Protein AF-A0A3M5WRN0-F1 (afdb_monomer_lite)

Sequence (132 aa):
MPLSAVTPYLGERIIYPAQTSRGRIIFSTASVNSADPCESTGTGRVFELNAATGSMLNYQVLDTSGDRAINSSDLLVAGLGYTGIPVVSAIVAGTGDGNEVKIVNNSTGGDPDGLVEKGGSGSQRIMWRQIQ

Organism: Pseudomonas syringae pv. aptata (NCBI:txid83167)

Secondary structure (DSSP, 8-state):
-----STT----EE-SPPEEETTEEEEEEEE---S-TT----EEEEEEEETTT-PPPSS--B--SSSS--STTS---SEEEEEB-EEEEEEEPPSSS--EEEEEEETT-SPPEEEEE---SS----------

pLDDT: mean 85.58, std 13.6, range [46.03, 97.5]

Structure (mmCIF, N/CA/C/O backbone):
data_AF-A0A3M5WRN0-F1
#
_entry.id   AF-A0A3M5WRN0-F1
#
loop_
_atom_site.group_PDB
_atom_site.id
_atom_site.type_symbol
_atom_site.label_atom_id
_atom_site.label_alt_id
_atom_site.label_comp_id
_atom_site.label_asym_id
_atom_site.label_entity_id
_atom_site.label_seq_id
_atom_site.pdbx_PDB_ins_code
_atom_site.Cartn_x
_atom_site.Cartn_y
_atom_site.Cartn_z
_atom_site.occupancy
_atom_site.B_iso_or_equiv
_atom_site.auth_seq_id
_atom_site.auth_comp_id
_atom_site.auth_asym_id
_atom_site.auth_atom_id
_atom_site.pdbx_PDB_model_num
ATOM 1 N N . MET A 1 1 ? 11.377 -12.480 -17.242 1.00 52.88 1 MET A N 1
ATOM 2 C CA . MET A 1 1 ? 10.660 -13.121 -16.112 1.00 52.88 1 MET A CA 1
ATOM 3 C C . MET A 1 1 ? 9.394 -13.796 -16.654 1.00 52.88 1 MET A C 1
ATOM 5 O O . MET A 1 1 ? 8.610 -13.061 -17.234 1.00 52.88 1 MET A O 1
ATOM 9 N N . PRO A 1 2 ? 9.134 -15.117 -16.539 1.00 54.38 2 PRO A N 1
ATOM 10 C CA . PRO A 1 2 ? 7.797 -15.650 -16.835 1.00 54.38 2 PRO A CA 1
ATOM 11 C C . PRO A 1 2 ? 7.105 -16.098 -15.528 1.00 54.38 2 PRO A C 1
ATOM 13 O O . PRO A 1 2 ? 7.774 -16.490 -14.574 1.00 54.38 2 PRO A O 1
ATOM 16 N N . LEU A 1 3 ? 5.791 -15.969 -15.344 1.00 46.03 3 LEU A N 1
ATOM 17 C CA . LEU A 1 3 ? 4.735 -16.038 -16.351 1.00 46.03 3 LEU A CA 1
ATOM 18 C C . LEU A 1 3 ? 3.929 -14.732 -16.526 1.00 46.03 3 LEU A C 1
ATOM 20 O O . LEU A 1 3 ? 3.456 -14.146 -15.556 1.00 46.03 3 LEU A O 1
ATOM 24 N N . SER A 1 4 ? 3.713 -14.370 -17.791 1.00 61.28 4 SER A N 1
ATOM 25 C CA . SER A 1 4 ? 2.587 -13.587 -18.312 1.00 61.28 4 SER A CA 1
ATOM 26 C C . SER A 1 4 ? 1.995 -14.423 -19.445 1.00 61.28 4 SER A C 1
ATOM 28 O O . SER A 1 4 ? 2.752 -14.864 -20.308 1.00 61.28 4 SER A O 1
ATOM 30 N N . ALA A 1 5 ? 0.690 -14.700 -19.443 1.00 58.28 5 ALA A N 1
ATOM 31 C CA . ALA A 1 5 ? 0.065 -15.538 -20.471 1.00 58.28 5 ALA A CA 1
ATOM 32 C C . ALA A 1 5 ? -0.785 -14.706 -21.449 1.00 58.28 5 ALA A C 1
ATOM 34 O O . ALA A 1 5 ? -1.904 -15.082 -21.770 1.00 58.28 5 ALA A O 1
ATOM 35 N N . VAL A 1 6 ? -0.194 -13.611 -21.954 1.00 66.94 6 VAL A N 1
ATOM 36 C CA . VAL A 1 6 ? -0.692 -12.660 -22.982 1.00 66.94 6 VAL A CA 1
ATOM 37 C C . VAL A 1 6 ? -1.524 -11.466 -22.441 1.00 66.94 6 VAL A C 1
ATOM 39 O O . VAL A 1 6 ? -1.958 -11.460 -21.305 1.00 66.94 6 VAL A O 1
ATOM 42 N N . THR A 1 7 ? -1.611 -10.366 -23.193 1.00 59.84 7 THR A N 1
ATOM 43 C CA . THR A 1 7 ? -1.360 -8.969 -22.756 1.00 59.84 7 THR A CA 1
ATOM 44 C C . THR A 1 7 ? -2.521 -8.133 -22.170 1.00 59.84 7 THR A C 1
ATOM 46 O O . THR A 1 7 ? -3.657 -8.327 -22.598 1.00 59.84 7 THR A O 1
ATOM 49 N N . PRO A 1 8 ? -2.236 -7.093 -21.335 1.00 61.66 8 PRO A N 1
ATOM 50 C CA . PRO A 1 8 ? -0.937 -6.696 -20.782 1.00 61.66 8 PRO A CA 1
ATOM 51 C C . PRO A 1 8 ? -0.825 -7.109 -19.304 1.00 61.66 8 PRO A C 1
ATOM 53 O O . PRO A 1 8 ? -0.718 -6.273 -18.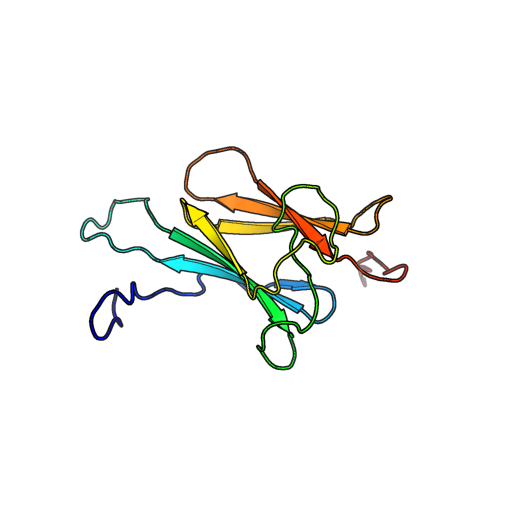410 1.00 61.66 8 PRO A O 1
ATOM 56 N N . TYR A 1 9 ? -0.856 -8.413 -19.016 1.00 66.31 9 TYR A N 1
ATOM 57 C CA . TYR A 1 9 ? -0.501 -8.900 -17.683 1.00 66.31 9 TYR A CA 1
ATOM 58 C C . TYR A 1 9 ? 1.012 -8.783 -17.509 1.00 66.31 9 TYR A C 1
ATOM 60 O O . TYR A 1 9 ? 1.766 -9.602 -18.018 1.00 66.31 9 TYR A O 1
ATOM 68 N N . LEU A 1 10 ? 1.483 -7.758 -16.807 1.00 73.56 10 LEU A N 1
ATOM 69 C CA . LEU A 1 10 ? 2.911 -7.436 -16.685 1.00 73.56 10 LEU A CA 1
ATOM 70 C C . LEU A 1 10 ? 3.690 -8.386 -15.748 1.00 73.56 10 LEU A C 1
ATOM 72 O O . LEU A 1 10 ? 4.839 -8.127 -15.406 1.00 73.56 10 LEU A O 1
ATOM 76 N N . GLY A 1 11 ? 3.073 -9.498 -15.330 1.00 81.94 11 GLY A N 1
ATOM 77 C CA . GLY A 1 11 ? 3.686 -10.468 -14.423 1.00 81.94 11 GLY A CA 1
ATOM 78 C C . GLY A 1 11 ? 3.962 -9.880 -13.040 1.00 81.94 11 GLY A C 1
ATOM 79 O O . GLY A 1 11 ? 5.016 -10.163 -12.472 1.00 81.94 11 GLY A O 1
ATOM 80 N N . GLU A 1 12 ? 3.038 -9.054 -12.539 1.00 88.31 12 GLU A N 1
ATOM 81 C CA . GLU A 1 12 ? 3.139 -8.379 -11.246 1.00 88.31 12 GLU A CA 1
ATOM 82 C C . GLU A 1 12 ? 3.294 -9.382 -10.092 1.00 88.31 12 GLU A C 1
ATOM 84 O O . GLU A 1 12 ? 2.607 -10.404 -10.037 1.00 88.31 12 GLU A O 1
ATOM 89 N N . ARG A 1 13 ? 4.226 -9.105 -9.174 1.00 90.38 13 ARG A N 1
ATOM 90 C CA . ARG A 1 13 ? 4.603 -10.011 -8.079 1.00 90.38 13 ARG A CA 1
ATOM 91 C C . ARG A 1 13 ? 4.756 -9.268 -6.772 1.00 90.38 13 ARG A C 1
ATOM 93 O O . ARG A 1 13 ? 5.187 -8.122 -6.752 1.00 90.38 13 ARG A O 1
ATOM 100 N N . ILE A 1 14 ? 4.507 -9.978 -5.681 1.00 93.44 14 ILE A N 1
ATOM 101 C CA . ILE A 1 14 ? 4.941 -9.566 -4.349 1.00 93.44 14 ILE A CA 1
ATOM 102 C C . ILE A 1 14 ? 6.436 -9.877 -4.246 1.00 93.44 14 ILE A C 1
ATOM 104 O O . ILE A 1 14 ? 6.829 -11.036 -4.377 1.00 93.44 14 ILE A O 1
ATOM 108 N N . ILE A 1 15 ? 7.265 -8.851 -4.058 1.00 88.12 15 ILE A N 1
ATOM 109 C CA . ILE A 1 15 ? 8.733 -8.997 -3.999 1.00 88.12 15 ILE A CA 1
ATOM 110 C C . ILE A 1 15 ? 9.326 -8.633 -2.632 1.00 88.12 15 ILE A C 1
ATOM 112 O O . ILE A 1 15 ? 10.507 -8.874 -2.393 1.00 88.12 15 ILE A O 1
ATOM 116 N N . TYR A 1 16 ? 8.503 -8.101 -1.726 1.00 90.44 16 TYR A N 1
ATOM 117 C CA . TYR A 1 16 ? 8.869 -7.804 -0.344 1.00 90.44 16 TYR A CA 1
ATOM 118 C C . TYR A 1 16 ? 7.999 -8.615 0.623 1.00 90.44 16 TYR A C 1
ATOM 120 O O . TYR A 1 16 ? 6.845 -8.906 0.294 1.00 90.44 16 TYR A O 1
ATOM 128 N N . PRO A 1 17 ? 8.511 -8.980 1.814 1.00 93.06 17 PRO A N 1
ATOM 129 C CA . PRO A 1 17 ? 7.702 -9.630 2.838 1.00 93.06 17 PRO A CA 1
ATOM 130 C C . PRO A 1 17 ? 6.471 -8.792 3.184 1.00 93.06 17 PRO A C 1
ATOM 132 O O . PRO A 1 17 ? 6.570 -7.582 3.389 1.00 93.06 17 PRO A O 1
ATOM 135 N N . ALA A 1 18 ? 5.316 -9.447 3.271 1.00 94.19 18 ALA A N 1
ATOM 136 C CA . ALA A 1 18 ? 4.102 -8.788 3.718 1.00 94.19 18 ALA A CA 1
ATOM 137 C C . ALA A 1 18 ? 4.214 -8.399 5.199 1.00 94.19 18 ALA A C 1
ATOM 139 O O . ALA A 1 18 ? 4.762 -9.138 6.020 1.00 94.19 18 ALA A O 1
ATOM 140 N N . GLN A 1 19 ? 3.653 -7.247 5.537 1.00 93.81 19 GLN A N 1
ATOM 141 C CA . GLN A 1 19 ? 3.477 -6.775 6.902 1.00 93.81 19 GLN A CA 1
ATOM 142 C C . GLN A 1 19 ? 2.023 -6.976 7.323 1.00 93.81 19 GLN A C 1
ATOM 144 O O . GLN A 1 19 ? 1.115 -7.019 6.494 1.00 93.81 19 GLN A O 1
ATOM 149 N N . THR A 1 20 ? 1.781 -7.078 8.625 1.00 91.31 20 THR A N 1
ATOM 150 C CA . THR A 1 20 ? 0.423 -7.145 9.171 1.00 91.31 20 THR A CA 1
ATOM 151 C C . THR A 1 20 ? 0.207 -6.025 10.171 1.00 91.31 20 THR A C 1
ATOM 153 O O . THR A 1 20 ? 1.011 -5.858 11.086 1.00 91.31 20 THR A O 1
ATOM 156 N N . SER A 1 21 ? -0.904 -5.307 10.042 1.00 89.25 21 SER A N 1
ATOM 157 C CA . SER A 1 21 ? -1.357 -4.303 11.008 1.00 89.25 21 SER A CA 1
ATOM 158 C C . SER A 1 21 ? -2.870 -4.411 11.146 1.00 89.25 21 SER A C 1
ATOM 160 O O . SER A 1 21 ? -3.566 -4.525 10.146 1.00 89.25 21 SER A O 1
ATOM 162 N N . ARG A 1 22 ? -3.403 -4.407 12.374 1.00 87.62 22 ARG A N 1
ATOM 163 C CA . ARG A 1 22 ? -4.859 -4.296 12.646 1.00 87.62 22 ARG A CA 1
ATOM 164 C C . ARG A 1 22 ? -5.756 -5.287 11.891 1.00 87.62 22 ARG A C 1
ATOM 166 O O . ARG A 1 22 ? -6.848 -4.941 11.453 1.00 87.62 22 ARG A O 1
ATOM 173 N N . GLY A 1 23 ? -5.308 -6.535 11.747 1.00 90.75 23 GLY A N 1
ATOM 174 C CA . GLY A 1 23 ? -6.061 -7.560 11.009 1.00 90.75 23 GLY A CA 1
ATOM 175 C C . GLY A 1 23 ? -6.063 -7.348 9.491 1.00 90.75 23 GLY A C 1
ATOM 176 O O . GLY A 1 23 ? -6.870 -7.952 8.784 1.00 90.75 23 GLY A O 1
ATOM 177 N N . ARG A 1 24 ? -5.156 -6.507 8.991 1.00 94.38 24 ARG A N 1
ATOM 178 C CA . ARG A 1 24 ? -4.907 -6.241 7.579 1.00 94.38 24 ARG A CA 1
ATOM 179 C C . ARG A 1 24 ? -3.543 -6.792 7.186 1.00 94.38 24 ARG A C 1
ATOM 181 O O . ARG A 1 24 ? -2.604 -6.762 7.987 1.00 94.38 24 ARG A O 1
ATOM 188 N N . ILE A 1 25 ? -3.455 -7.328 5.975 1.00 96.25 25 ILE A N 1
ATOM 189 C CA . ILE A 1 25 ? -2.197 -7.717 5.342 1.00 96.25 25 ILE A CA 1
ATOM 190 C C . ILE A 1 25 ? -1.823 -6.633 4.338 1.00 96.25 25 ILE A C 1
ATOM 192 O O . ILE A 1 25 ? -2.648 -6.228 3.519 1.00 96.25 25 ILE A O 1
ATOM 196 N N . ILE A 1 26 ? -0.588 -6.154 4.439 1.00 96.81 26 ILE A N 1
ATOM 197 C CA . ILE A 1 26 ? -0.053 -5.056 3.647 1.00 96.81 26 ILE A CA 1
ATOM 198 C C . ILE A 1 26 ? 1.168 -5.553 2.903 1.00 96.81 26 ILE A C 1
ATOM 200 O O . ILE A 1 26 ? 2.074 -6.136 3.498 1.00 96.81 26 ILE A O 1
ATOM 204 N N . PHE A 1 27 ? 1.202 -5.338 1.598 1.00 96.81 27 PHE A N 1
ATOM 205 C CA . PHE A 1 27 ? 2.335 -5.748 0.785 1.00 96.81 27 PHE A CA 1
ATOM 206 C C . PHE A 1 27 ? 2.457 -4.876 -0.448 1.00 96.81 27 PHE A C 1
ATOM 208 O O . PHE A 1 27 ? 1.471 -4.365 -0.978 1.00 96.81 27 PHE A O 1
ATOM 215 N N . SER A 1 28 ? 3.689 -4.741 -0.917 1.00 96.06 28 SER A N 1
ATOM 216 C CA . SER A 1 28 ? 3.973 -4.059 -2.164 1.00 96.06 28 SER A CA 1
ATOM 217 C C . SER A 1 28 ? 4.163 -5.058 -3.292 1.00 96.06 28 SER A C 1
ATOM 219 O O . SER A 1 28 ? 4.823 -6.091 -3.134 1.00 96.06 28 SER A O 1
ATOM 221 N N . THR A 1 29 ? 3.594 -4.734 -4.441 1.00 94.12 29 THR A N 1
ATOM 222 C CA . THR A 1 29 ? 3.830 -5.451 -5.683 1.00 94.12 29 THR A CA 1
ATOM 223 C C . THR A 1 29 ? 4.748 -4.667 -6.602 1.00 94.12 29 THR A C 1
ATOM 225 O O . THR A 1 29 ? 4.823 -3.441 -6.544 1.00 94.12 29 THR A O 1
ATOM 228 N N . ALA A 1 30 ? 5.427 -5.395 -7.478 1.00 91.75 30 ALA A N 1
ATOM 229 C CA . ALA A 1 30 ? 6.253 -4.849 -8.534 1.00 91.75 30 ALA A CA 1
ATOM 230 C C . ALA A 1 30 ? 5.867 -5.471 -9.870 1.00 91.75 30 ALA A C 1
ATOM 232 O O . ALA A 1 30 ? 5.676 -6.683 -9.989 1.00 91.75 30 ALA A O 1
ATOM 233 N N . SER A 1 31 ? 5.801 -4.617 -10.874 1.00 88.06 31 SER A N 1
ATOM 234 C CA . SER A 1 31 ? 5.550 -4.924 -12.265 1.00 88.06 31 SER A CA 1
ATOM 235 C C . SER A 1 31 ? 6.646 -4.256 -13.088 1.00 88.06 31 SER A C 1
ATOM 237 O O . SER A 1 31 ? 6.706 -3.028 -13.188 1.00 88.06 31 SER A O 1
ATOM 239 N N . VAL A 1 32 ? 7.508 -5.076 -13.680 1.00 81.00 32 VAL A N 1
ATOM 240 C CA . VAL A 1 32 ? 8.627 -4.632 -14.516 1.00 81.00 32 VAL A CA 1
ATOM 241 C C . VAL A 1 32 ? 8.421 -5.224 -15.900 1.00 81.00 32 VAL A C 1
ATOM 243 O O . VAL A 1 32 ? 8.414 -6.445 -16.055 1.00 81.00 32 VAL A O 1
ATOM 246 N N . ASN A 1 33 ? 8.225 -4.368 -16.902 1.00 72.19 33 ASN A N 1
ATOM 247 C CA . ASN A 1 33 ? 7.968 -4.786 -18.279 1.00 72.19 33 ASN A CA 1
ATOM 248 C C . ASN A 1 33 ? 9.061 -4.323 -19.250 1.00 72.19 33 ASN A C 1
ATOM 250 O O . ASN A 1 33 ? 8.770 -3.954 -20.383 1.00 72.19 33 ASN A O 1
ATOM 254 N N . SER A 1 34 ? 10.319 -4.373 -18.818 1.00 71.88 34 SER A N 1
ATOM 255 C CA . SER A 1 34 ? 11.449 -4.068 -19.690 1.00 71.88 34 SER A CA 1
ATOM 256 C C . SER A 1 34 ? 12.055 -5.316 -20.333 1.00 71.88 34 SER A C 1
ATOM 258 O O . SER A 1 34 ? 12.101 -6.392 -19.729 1.00 71.88 34 SER A O 1
ATOM 260 N N . ALA A 1 35 ? 12.539 -5.155 -21.566 1.00 72.44 35 ALA A N 1
ATOM 261 C CA . ALA A 1 35 ? 13.434 -6.108 -22.220 1.00 72.44 35 ALA A CA 1
ATOM 262 C C . ALA A 1 35 ? 14.912 -5.876 -21.847 1.00 72.44 35 ALA A C 1
ATOM 264 O O . ALA A 1 35 ? 15.735 -6.765 -22.070 1.00 72.44 35 ALA A O 1
ATOM 265 N N . ASP A 1 36 ? 15.243 -4.711 -21.287 1.00 76.38 36 ASP A N 1
ATOM 266 C CA . ASP A 1 36 ? 16.578 -4.368 -20.809 1.00 76.38 36 ASP A CA 1
ATOM 267 C C . ASP A 1 36 ? 16.744 -4.837 -19.348 1.00 76.38 36 ASP A C 1
ATOM 269 O O . ASP A 1 36 ? 16.026 -4.369 -18.460 1.00 76.38 36 ASP A O 1
ATOM 273 N N . PRO A 1 37 ? 17.675 -5.768 -19.058 1.00 69.44 37 PRO A N 1
ATOM 274 C CA . PRO A 1 37 ? 17.904 -6.260 -17.699 1.00 69.44 37 PRO A CA 1
ATOM 275 C C . PRO A 1 37 ? 18.461 -5.196 -16.739 1.00 69.44 37 PRO A C 1
ATOM 277 O O . PRO A 1 37 ? 18.448 -5.422 -15.530 1.00 69.44 37 PRO A O 1
ATOM 280 N N . CYS A 1 38 ? 18.964 -4.073 -17.258 1.00 73.00 38 CYS A N 1
ATOM 281 C CA . CYS A 1 38 ? 19.513 -2.962 -16.485 1.00 73.00 38 CYS A CA 1
ATOM 282 C C . CYS A 1 38 ? 18.502 -1.829 -16.263 1.00 73.00 38 CYS A C 1
ATOM 284 O O . CYS A 1 38 ? 18.831 -0.850 -15.590 1.00 73.00 38 CYS A O 1
ATOM 286 N N . GLU A 1 39 ? 17.292 -1.920 -16.821 1.00 73.75 39 GLU A N 1
ATOM 287 C CA . GLU A 1 39 ? 16.286 -0.885 -16.626 1.00 73.75 39 GLU A CA 1
ATOM 288 C C . GLU A 1 39 ? 15.712 -0.951 -15.203 1.00 73.75 39 GLU A C 1
ATOM 290 O O . GLU A 1 39 ? 15.053 -1.910 -14.804 1.00 73.75 39 GLU A O 1
ATOM 295 N N . SER A 1 40 ? 15.952 0.110 -14.433 1.00 67.88 40 SER A N 1
ATOM 296 C CA . SER A 1 40 ? 15.491 0.251 -13.044 1.00 67.88 40 SER A CA 1
ATOM 297 C C . SER A 1 40 ? 14.065 0.807 -12.929 1.00 67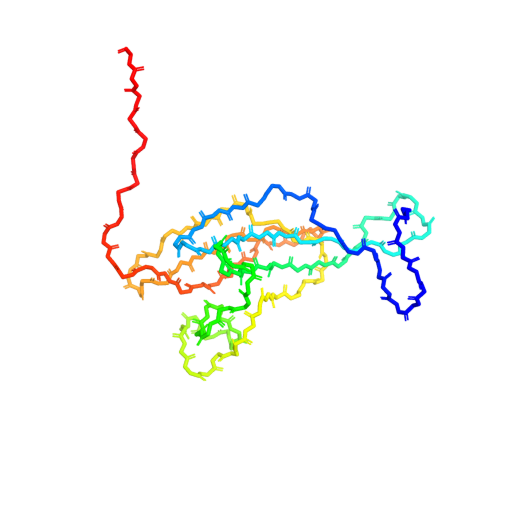.88 40 SER A C 1
ATOM 299 O O . SER A 1 40 ? 13.654 1.246 -11.853 1.00 67.88 40 SER A O 1
ATOM 301 N N . THR A 1 41 ? 13.314 0.850 -14.032 1.00 75.88 41 THR A N 1
ATOM 302 C CA . THR A 1 41 ? 11.959 1.405 -14.068 1.00 75.88 41 THR A CA 1
ATOM 303 C C . THR A 1 41 ? 10.925 0.295 -13.890 1.00 75.88 41 THR A C 1
ATOM 305 O O . THR A 1 41 ? 11.078 -0.845 -14.328 1.00 75.88 41 THR A O 1
ATOM 308 N N . GLY A 1 42 ? 9.848 0.621 -13.188 1.00 85.44 42 GLY A N 1
ATOM 309 C CA . GLY A 1 42 ? 8.768 -0.308 -12.915 1.00 85.44 42 GLY A CA 1
ATOM 310 C C . GLY A 1 42 ? 7.568 0.430 -12.358 1.00 85.44 42 GLY A C 1
ATOM 311 O O . GLY A 1 42 ? 7.644 1.602 -11.996 1.00 85.44 42 GLY A O 1
ATOM 312 N N . THR A 1 43 ? 6.449 -0.267 -12.294 1.00 90.56 43 THR A N 1
ATOM 313 C CA . THR A 1 43 ? 5.259 0.194 -11.580 1.00 90.56 43 THR A CA 1
ATOM 314 C C . THR A 1 43 ? 4.960 -0.783 -10.469 1.00 90.56 43 THR A C 1
ATOM 316 O O . THR A 1 43 ? 5.403 -1.933 -10.490 1.00 90.56 43 THR A O 1
ATOM 319 N N . GLY A 1 44 ? 4.206 -0.344 -9.484 1.00 92.62 44 GLY A N 1
ATOM 320 C CA . GLY A 1 44 ? 3.819 -1.216 -8.400 1.00 92.62 44 GLY A CA 1
ATOM 321 C C . GLY A 1 44 ? 2.640 -0.665 -7.646 1.00 92.62 44 GLY A C 1
ATOM 322 O O . GLY A 1 44 ? 2.123 0.413 -7.953 1.00 92.62 44 GLY A O 1
ATOM 323 N N . ARG A 1 45 ? 2.188 -1.440 -6.671 1.00 94.62 45 ARG A N 1
ATOM 324 C CA . ARG A 1 45 ? 1.051 -1.071 -5.840 1.00 94.62 45 ARG A CA 1
ATOM 325 C C . ARG A 1 45 ? 1.351 -1.384 -4.393 1.00 94.62 45 ARG A C 1
ATOM 327 O O . ARG A 1 45 ? 2.032 -2.361 -4.103 1.00 94.62 45 ARG A O 1
ATOM 334 N N . VAL A 1 46 ? 0.820 -0.575 -3.490 1.00 96.69 46 VAL A N 1
ATOM 335 C CA . VAL A 1 46 ? 0.697 -0.949 -2.079 1.00 96.69 46 VAL A CA 1
ATOM 336 C C . VAL A 1 46 ? -0.706 -1.502 -1.895 1.00 96.69 46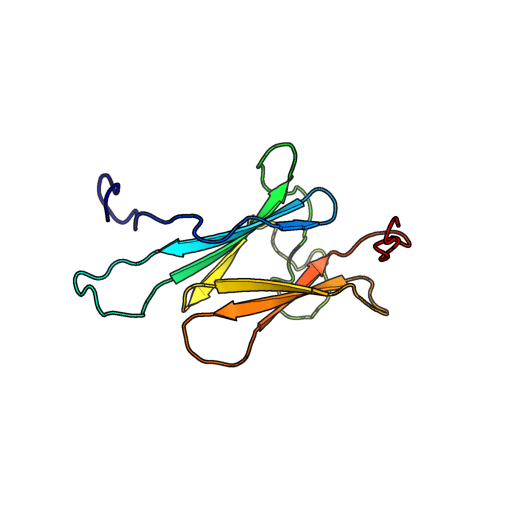 VAL A C 1
ATOM 338 O O . VAL A 1 46 ? -1.675 -0.768 -2.070 1.00 96.69 46 VAL A O 1
ATOM 341 N N . PHE A 1 47 ? -0.810 -2.791 -1.587 1.00 97.25 47 PHE A N 1
ATOM 342 C CA . PHE A 1 47 ? -2.069 -3.453 -1.270 1.00 97.25 47 PHE A CA 1
ATOM 343 C C . PHE A 1 47 ? -2.315 -3.465 0.231 1.00 97.25 47 PHE A C 1
ATOM 345 O O . PHE A 1 47 ? -1.385 -3.641 1.018 1.00 97.25 47 PHE A O 1
ATOM 352 N N . GLU A 1 48 ? -3.583 -3.343 0.604 1.00 96.69 48 GLU A N 1
ATOM 353 C CA . GLU A 1 48 ? -4.071 -3.498 1.965 1.00 96.69 48 GLU A CA 1
ATOM 354 C C . GLU A 1 48 ? -5.396 -4.265 1.950 1.00 96.69 48 GLU A C 1
ATOM 356 O O . GLU A 1 48 ? -6.427 -3.790 1.473 1.00 96.69 48 GLU A O 1
ATOM 361 N N . LEU A 1 49 ? -5.348 -5.499 2.447 1.00 97.38 49 LEU A N 1
ATOM 362 C CA . LEU A 1 49 ? -6.443 -6.466 2.371 1.00 97.38 49 LEU A CA 1
ATOM 363 C C . LEU A 1 49 ? -6.783 -7.004 3.758 1.00 97.38 49 LEU A C 1
ATOM 365 O O . LEU A 1 49 ? -5.992 -6.897 4.695 1.00 97.38 49 LEU A O 1
ATOM 369 N N . ASN A 1 50 ? -7.936 -7.654 3.893 1.00 96.56 50 ASN A N 1
ATOM 370 C CA . ASN A 1 50 ? -8.252 -8.420 5.094 1.00 96.56 50 ASN A CA 1
ATOM 371 C C . ASN A 1 50 ? -7.228 -9.557 5.282 1.00 96.56 50 ASN A C 1
ATOM 373 O O . ASN A 1 50 ? -7.081 -10.404 4.403 1.00 96.56 50 ASN A O 1
ATOM 377 N N . ALA A 1 51 ? -6.543 -9.607 6.428 1.00 95.31 51 ALA A N 1
ATOM 378 C CA . ALA A 1 51 ? -5.479 -10.587 6.663 1.00 95.31 51 ALA A CA 1
ATOM 379 C C . ALA A 1 51 ? -5.981 -12.037 6.737 1.00 95.31 51 ALA A C 1
ATOM 381 O O . ALA A 1 51 ? -5.223 -12.957 6.445 1.00 95.31 51 ALA A O 1
ATOM 382 N N . ALA A 1 52 ? -7.237 -12.251 7.138 1.00 95.88 52 ALA A N 1
ATOM 383 C CA . ALA A 1 52 ? -7.811 -13.585 7.285 1.00 95.88 52 ALA A CA 1
ATOM 384 C C . ALA A 1 52 ? -8.396 -14.123 5.972 1.00 95.88 52 ALA A C 1
ATOM 386 O O . ALA A 1 52 ? -8.357 -15.328 5.738 1.00 95.88 52 ALA A O 1
ATOM 387 N N . THR A 1 53 ? -8.953 -13.249 5.127 1.00 96.94 53 THR A N 1
ATOM 388 C CA . THR A 1 53 ? -9.685 -13.668 3.918 1.00 96.94 53 THR A CA 1
ATOM 389 C C . THR A 1 53 ? -9.006 -13.286 2.607 1.00 96.94 53 THR A C 1
ATOM 391 O O . THR A 1 53 ? -9.434 -13.748 1.552 1.00 96.94 53 THR A O 1
ATOM 394 N N . GLY A 1 54 ? -8.008 -12.400 2.633 1.00 95.88 54 GLY A N 1
ATOM 395 C CA . GLY A 1 54 ? -7.401 -11.823 1.429 1.00 95.88 54 GLY A CA 1
ATOM 396 C C . GLY A 1 54 ? -8.361 -10.969 0.591 1.00 95.88 54 GLY A C 1
ATOM 397 O O . GLY A 1 54 ? -8.028 -10.587 -0.524 1.00 95.88 54 GLY A O 1
ATOM 398 N N . SER A 1 55 ? -9.565 -10.680 1.092 1.00 97.25 55 SER A N 1
ATOM 399 C CA . SER A 1 55 ? -10.559 -9.870 0.383 1.00 97.25 55 SER A CA 1
ATOM 400 C C . SER A 1 55 ? -10.314 -8.377 0.591 1.00 97.25 55 SER A C 1
ATOM 402 O O . SER A 1 55 ? -9.726 -7.966 1.596 1.00 97.25 55 SER A O 1
ATOM 404 N N . MET A 1 56 ? -10.823 -7.560 -0.333 1.00 96.94 56 MET A N 1
ATOM 405 C CA . MET A 1 56 ? -10.904 -6.113 -0.136 1.00 96.94 56 MET A CA 1
ATOM 406 C C . MET A 1 56 ? -11.714 -5.799 1.128 1.00 96.94 56 MET A C 1
ATOM 408 O O . MET A 1 56 ? -12.706 -6.468 1.429 1.00 96.94 56 MET A O 1
ATOM 412 N N . LEU A 1 57 ? -11.278 -4.787 1.874 1.00 96.06 57 LEU A N 1
ATOM 413 C CA . LEU A 1 57 ? -11.984 -4.317 3.061 1.00 96.06 57 LEU A CA 1
ATOM 414 C C . LEU A 1 57 ? -13.310 -3.655 2.654 1.00 96.06 57 LEU A C 1
ATOM 416 O O . LEU A 1 57 ? -13.417 -3.037 1.598 1.00 96.06 57 LEU A O 1
ATOM 420 N N . ASN A 1 58 ? -14.336 -3.791 3.493 1.00 95.88 58 ASN A N 1
ATOM 421 C CA . ASN A 1 58 ? -15.679 -3.254 3.244 1.00 95.88 58 ASN A CA 1
ATOM 422 C C . ASN A 1 58 ? -15.883 -1.832 3.805 1.00 95.88 58 ASN A C 1
ATOM 424 O O . ASN A 1 58 ? -17.018 -1.395 3.974 1.00 95.88 58 ASN A O 1
ATOM 428 N N . TYR A 1 59 ? -14.792 -1.135 4.122 1.00 95.06 59 TYR A N 1
ATOM 429 C CA . TYR A 1 59 ? -14.761 0.231 4.642 1.00 95.06 59 TYR A CA 1
ATOM 430 C C . TYR A 1 59 ? -13.520 0.961 4.117 1.00 95.06 59 TYR A C 1
ATOM 432 O O . TYR A 1 59 ? -12.546 0.322 3.716 1.00 95.06 59 TYR A O 1
ATOM 440 N N . GLN A 1 60 ? -13.561 2.295 4.109 1.00 96.00 60 GLN A N 1
ATOM 441 C CA . GLN A 1 60 ? -12.454 3.131 3.653 1.00 96.00 60 GLN A CA 1
ATOM 442 C C . GLN A 1 60 ? -11.262 2.992 4.594 1.00 96.00 60 GLN A C 1
ATOM 444 O O . GLN A 1 60 ? -11.404 3.135 5.813 1.00 96.00 60 GLN A O 1
ATOM 449 N N . VAL A 1 61 ? -10.091 2.712 4.023 1.00 95.44 61 VAL A N 1
ATOM 450 C CA . VAL A 1 61 ? -8.851 2.529 4.789 1.00 95.44 61 VAL A CA 1
ATOM 451 C C . VAL A 1 61 ? -7.760 3.479 4.360 1.00 95.44 61 VAL A C 1
ATOM 453 O O . VAL A 1 61 ? -7.087 3.993 5.237 1.00 95.44 61 VAL A O 1
ATOM 456 N N . LEU A 1 62 ? -7.586 3.720 3.066 1.00 95.81 62 LEU A N 1
ATOM 457 C CA . LEU A 1 62 ? -6.546 4.606 2.553 1.00 95.81 62 LEU A CA 1
ATOM 458 C C . LEU A 1 62 ? -7.131 5.986 2.265 1.00 95.81 62 LEU A C 1
ATOM 460 O O . LEU A 1 62 ? -8.269 6.072 1.803 1.00 95.81 62 LEU A O 1
ATOM 464 N N . ASP A 1 63 ? -6.350 7.033 2.523 1.00 94.88 63 ASP A N 1
ATOM 465 C CA . ASP A 1 63 ? -6.691 8.392 2.101 1.00 94.88 63 ASP A CA 1
ATOM 466 C C . ASP A 1 63 ? -6.480 8.482 0.591 1.00 94.88 63 ASP A C 1
ATOM 468 O O . ASP A 1 63 ? -5.360 8.574 0.089 1.00 94.88 63 ASP A O 1
ATOM 472 N N . THR A 1 64 ? -7.576 8.369 -0.143 1.00 95.94 64 THR A N 1
ATOM 473 C CA . THR A 1 64 ? -7.587 8.424 -1.609 1.00 95.94 64 THR A CA 1
ATOM 474 C C . THR A 1 64 ? -7.938 9.813 -2.125 1.00 95.94 64 THR A C 1
ATOM 476 O O . THR A 1 64 ? -7.774 10.078 -3.316 1.00 95.94 64 THR A O 1
ATOM 479 N N . SER A 1 65 ? -8.429 10.685 -1.243 1.00 94.88 65 SER A N 1
ATOM 480 C CA . SER A 1 65 ? -8.803 12.060 -1.560 1.00 94.88 65 SER A CA 1
ATOM 481 C C . SER A 1 65 ? -7.651 13.054 -1.355 1.00 94.88 65 SER A C 1
ATOM 483 O O . SER A 1 65 ? -7.626 14.102 -2.002 1.00 94.88 65 SER A O 1
ATOM 485 N N . GLY A 1 66 ? -6.669 12.705 -0.516 1.00 92.69 66 GLY A N 1
ATOM 486 C CA . GLY A 1 66 ? -5.494 13.515 -0.197 1.00 92.69 66 GLY A CA 1
ATOM 487 C C . GLY A 1 66 ? -5.747 14.596 0.858 1.00 92.69 66 GLY A C 1
ATOM 488 O O . GLY A 1 66 ? -4.936 15.516 0.990 1.00 92.69 66 GLY A O 1
ATOM 489 N N . ASP A 1 67 ? -6.863 14.526 1.590 1.00 93.25 67 ASP A N 1
ATOM 490 C CA . ASP A 1 67 ? -7.245 15.499 2.622 1.00 93.25 67 ASP A CA 1
ATOM 491 C C . ASP A 1 67 ? -6.751 15.127 4.036 1.00 93.25 67 ASP A C 1
ATOM 493 O O . ASP A 1 67 ? -6.941 15.890 4.988 1.00 93.25 67 ASP A O 1
ATOM 497 N N . ARG A 1 68 ? -6.047 13.993 4.161 1.00 91.00 68 ARG A N 1
ATOM 498 C CA . ARG A 1 68 ? -5.511 13.389 5.392 1.00 91.00 68 ARG A CA 1
ATOM 499 C C . ARG A 1 68 ? -6.578 12.850 6.348 1.00 91.00 68 ARG A C 1
ATOM 501 O O . ARG A 1 68 ? -6.252 12.522 7.493 1.00 91.00 68 ARG A O 1
ATOM 508 N N . ALA A 1 69 ? -7.831 12.723 5.916 1.00 91.88 69 ALA A N 1
ATOM 509 C CA . ALA A 1 69 ? -8.943 12.292 6.749 1.00 91.88 69 ALA A CA 1
ATOM 510 C C . ALA A 1 69 ? -9.680 11.096 6.139 1.00 91.88 69 ALA A C 1
ATOM 512 O O . ALA A 1 69 ? -10.434 11.241 5.191 1.00 91.88 69 ALA A O 1
ATOM 513 N N . ILE A 1 70 ? -9.594 9.925 6.778 1.00 93.75 70 ILE A N 1
ATOM 514 C CA . ILE A 1 70 ? -10.277 8.727 6.268 1.00 93.75 70 ILE A CA 1
ATOM 515 C C . ILE A 1 70 ? -11.789 8.783 6.507 1.00 93.75 70 ILE A C 1
ATOM 517 O O . ILE A 1 70 ? -12.267 8.484 7.614 1.00 93.75 70 ILE A O 1
ATOM 521 N N . ASN A 1 71 ? -12.548 9.122 5.466 1.00 93.81 71 ASN A N 1
ATOM 522 C CA . ASN A 1 71 ? -13.989 9.349 5.540 1.00 93.81 71 ASN A CA 1
ATOM 523 C C . ASN A 1 71 ? -14.747 8.859 4.287 1.00 93.81 71 ASN A C 1
ATOM 525 O O . ASN A 1 71 ? -14.221 8.115 3.470 1.00 93.81 71 ASN A O 1
ATOM 529 N N . SER A 1 72 ? -16.031 9.209 4.153 1.00 96.12 72 SER A N 1
ATOM 530 C CA . SER A 1 72 ? -16.875 8.771 3.028 1.00 96.12 72 SER A CA 1
ATOM 531 C C . SER A 1 72 ? -16.472 9.350 1.668 1.00 96.12 72 SER A C 1
ATOM 533 O O . SER A 1 72 ? -16.974 8.879 0.651 1.00 96.12 72 SER A O 1
ATOM 535 N N . SER A 1 73 ? -15.616 10.371 1.650 1.00 96.75 73 SER A N 1
ATOM 536 C CA . SER A 1 73 ? -15.020 10.928 0.432 1.00 96.75 73 SER A CA 1
ATOM 537 C C . SER A 1 73 ? -13.945 10.013 -0.157 1.00 96.75 73 SER A C 1
ATOM 539 O O . SER A 1 73 ? -13.609 10.159 -1.330 1.00 96.75 73 SER A O 1
ATOM 541 N N . ASP A 1 74 ? -13.440 9.051 0.623 1.00 97.50 74 ASP A N 1
ATOM 542 C CA . ASP A 1 74 ? -12.469 8.075 0.152 1.00 97.50 74 ASP A CA 1
ATOM 543 C C . ASP A 1 74 ? -13.118 6.874 -0.542 1.00 97.50 74 ASP A C 1
ATOM 545 O O . ASP A 1 74 ? -14.229 6.426 -0.228 1.00 97.50 74 ASP A O 1
ATOM 549 N N . LEU A 1 75 ? -12.373 6.307 -1.485 1.00 97.19 75 LEU A N 1
ATOM 550 C CA . LEU A 1 75 ? -12.761 5.133 -2.244 1.00 97.19 75 LEU A CA 1
ATOM 551 C C . LEU A 1 75 ? -12.487 3.843 -1.459 1.00 97.19 75 LEU A C 1
ATOM 553 O O . LEU A 1 75 ? -11.483 3.693 -0.761 1.00 97.19 75 LEU A O 1
ATOM 557 N N . LEU A 1 76 ? -13.363 2.853 -1.645 1.00 97.00 76 LEU A N 1
ATOM 558 C CA . LEU A 1 76 ? -13.108 1.478 -1.220 1.00 97.00 76 LEU A CA 1
ATOM 559 C C . LEU A 1 76 ? -12.143 0.824 -2.211 1.00 97.00 76 LEU A C 1
ATOM 561 O O . LEU A 1 76 ? -12.555 0.357 -3.273 1.00 97.00 76 LEU A O 1
ATOM 565 N N . VAL A 1 77 ? -10.857 0.815 -1.867 1.00 96.12 77 VAL A N 1
ATOM 566 C CA . VAL A 1 77 ? -9.795 0.244 -2.700 1.00 96.12 77 VAL A CA 1
ATOM 567 C C . VAL A 1 77 ? -9.004 -0.814 -1.942 1.00 96.12 77 VAL A C 1
ATOM 569 O O . VAL A 1 77 ? -8.787 -0.722 -0.738 1.00 96.12 77 VAL A O 1
ATOM 572 N N . ALA A 1 78 ? -8.545 -1.822 -2.680 1.00 95.31 78 ALA A N 1
ATOM 573 C CA . ALA A 1 78 ? -7.635 -2.853 -2.188 1.00 95.31 78 ALA A CA 1
ATOM 574 C C . ALA A 1 78 ? -6.161 -2.414 -2.209 1.00 95.31 78 ALA A C 1
ATOM 576 O O . ALA A 1 78 ? -5.313 -3.099 -1.643 1.00 95.31 78 ALA A O 1
ATOM 577 N N . GLY A 1 79 ? -5.840 -1.314 -2.894 1.00 94.19 79 GLY A N 1
ATOM 578 C CA . GLY A 1 79 ? -4.483 -0.800 -2.994 1.00 94.19 79 GLY A CA 1
ATOM 579 C C . GLY A 1 79 ? -4.363 0.446 -3.865 1.00 94.19 79 GLY A C 1
ATOM 580 O O . GLY A 1 79 ? -5.293 0.802 -4.591 1.00 94.19 79 GLY A O 1
ATOM 581 N N . LEU A 1 80 ? -3.196 1.084 -3.795 1.00 95.31 80 LEU A N 1
ATOM 582 C CA . LEU A 1 80 ? -2.846 2.304 -4.525 1.00 95.31 80 LEU A CA 1
ATOM 583 C C . LEU A 1 80 ? -1.665 2.066 -5.459 1.00 95.31 80 LEU A C 1
ATOM 585 O O . LEU A 1 80 ? -0.702 1.396 -5.088 1.00 95.31 80 LEU A O 1
ATOM 589 N N . GLY A 1 81 ? -1.753 2.610 -6.673 1.00 93.69 81 GLY A N 1
ATOM 590 C CA . GLY A 1 81 ? -0.704 2.511 -7.684 1.00 93.69 81 GLY A CA 1
ATOM 591 C C . GLY A 1 81 ? 0.357 3.594 -7.543 1.00 93.69 81 GLY A C 1
ATOM 592 O O . GLY A 1 81 ? 0.039 4.742 -7.252 1.00 93.69 81 GLY A O 1
ATOM 593 N N . TYR A 1 82 ? 1.604 3.218 -7.808 1.00 93.31 82 TYR A N 1
ATOM 594 C CA . TYR A 1 82 ? 2.764 4.099 -7.801 1.00 93.31 82 TYR A CA 1
ATOM 595 C C . TYR A 1 82 ? 3.457 4.088 -9.168 1.00 93.31 82 TYR A C 1
ATOM 597 O O . TYR A 1 82 ? 3.600 3.042 -9.812 1.00 93.31 82 TYR A O 1
ATOM 605 N N . THR A 1 83 ? 3.935 5.262 -9.586 1.00 89.44 83 THR A N 1
ATOM 606 C CA . THR A 1 83 ? 5.004 5.373 -10.585 1.00 89.44 83 THR A CA 1
ATOM 607 C C . THR A 1 83 ? 6.293 4.977 -9.869 1.00 89.44 83 THR A C 1
ATOM 609 O O . THR A 1 83 ? 6.690 5.663 -8.933 1.00 89.44 83 THR A O 1
ATOM 612 N N . GLY A 1 84 ? 6.905 3.851 -10.237 1.00 90.88 84 GLY A N 1
ATOM 613 C CA . GLY A 1 84 ? 7.964 3.202 -9.456 1.00 90.88 84 GLY A CA 1
ATOM 614 C C . GLY A 1 84 ? 7.478 1.973 -8.684 1.00 90.88 84 GLY A C 1
ATOM 615 O O . GLY A 1 84 ? 6.282 1.705 -8.569 1.00 90.88 84 GLY A O 1
ATOM 616 N N . ILE A 1 85 ? 8.429 1.212 -8.149 1.00 92.69 85 ILE A N 1
ATOM 617 C CA . ILE A 1 85 ? 8.166 0.050 -7.297 1.00 92.69 85 ILE A CA 1
ATOM 618 C C . ILE A 1 85 ? 8.126 0.529 -5.840 1.00 92.69 85 ILE A C 1
ATOM 620 O O . ILE A 1 85 ? 9.169 0.957 -5.341 1.00 92.69 85 ILE A O 1
ATOM 624 N N . PRO A 1 86 ? 6.967 0.494 -5.158 1.00 94.94 86 PRO A N 1
ATOM 625 C CA . PRO A 1 86 ? 6.860 0.935 -3.778 1.00 94.94 86 PRO A CA 1
ATOM 626 C C . PRO A 1 86 ? 7.368 -0.136 -2.805 1.00 94.94 86 PRO A C 1
ATOM 628 O O . PRO A 1 86 ? 7.314 -1.333 -3.084 1.00 94.94 86 PRO A O 1
ATOM 631 N N . VAL A 1 87 ? 7.798 0.296 -1.623 1.00 94.50 87 VAL A N 1
ATOM 632 C CA . VAL A 1 87 ? 8.069 -0.553 -0.463 1.00 94.50 87 VAL A CA 1
ATOM 633 C C . VAL A 1 87 ? 7.630 0.161 0.813 1.00 94.50 87 VAL A C 1
ATOM 635 O O . VAL A 1 87 ? 8.114 1.245 1.152 1.00 94.50 87 VAL A O 1
ATOM 638 N N . VAL A 1 88 ? 6.708 -0.464 1.547 1.00 95.69 88 VAL A N 1
ATOM 639 C CA . VAL A 1 88 ? 6.295 0.020 2.869 1.00 95.69 88 VAL A CA 1
ATOM 640 C C . VAL A 1 88 ? 7.430 -0.237 3.854 1.00 95.69 88 VAL A C 1
ATOM 642 O O . VAL A 1 88 ? 7.726 -1.375 4.211 1.00 95.69 88 VAL A O 1
ATOM 645 N N . SER A 1 89 ? 8.098 0.834 4.264 1.00 94.06 89 SER A N 1
ATOM 646 C CA . SER A 1 89 ? 9.307 0.759 5.090 1.00 94.06 89 SER A CA 1
ATOM 647 C C . SER A 1 89 ? 8.993 0.853 6.577 1.00 94.06 89 SER A C 1
ATOM 649 O O . SER A 1 89 ? 9.667 0.236 7.398 1.00 94.06 89 SER A O 1
ATOM 651 N N . ALA A 1 90 ? 7.938 1.588 6.923 1.00 92.81 90 ALA A N 1
ATOM 652 C CA . ALA A 1 90 ? 7.425 1.677 8.278 1.00 92.81 90 ALA A CA 1
ATOM 653 C C . ALA A 1 90 ? 5.918 1.935 8.258 1.00 92.81 90 ALA A C 1
ATOM 655 O O . ALA A 1 90 ? 5.405 2.581 7.346 1.00 92.81 90 ALA A O 1
ATOM 656 N N . ILE A 1 91 ? 5.236 1.467 9.300 1.00 92.38 91 ILE A N 1
ATOM 657 C CA . ILE A 1 91 ? 3.867 1.862 9.626 1.00 92.38 91 ILE A CA 1
ATOM 658 C C . ILE A 1 91 ? 3.955 2.603 10.953 1.00 92.38 91 ILE A C 1
ATOM 660 O O . ILE A 1 91 ? 4.312 2.016 11.978 1.00 92.38 91 ILE A O 1
ATOM 664 N N . VAL A 1 92 ? 3.709 3.907 10.914 1.00 90.75 92 VAL A N 1
ATOM 665 C CA . VAL A 1 92 ? 3.838 4.795 12.065 1.00 90.75 92 VAL A CA 1
ATOM 666 C C . VAL A 1 92 ? 2.456 5.040 12.646 1.00 90.75 92 VAL A C 1
ATOM 668 O O . VAL A 1 92 ? 1.544 5.485 11.950 1.00 90.75 92 VAL A O 1
ATOM 671 N N . ALA A 1 93 ? 2.304 4.746 13.936 1.00 86.44 93 ALA A N 1
ATOM 672 C CA . ALA A 1 93 ? 1.056 4.982 14.640 1.00 86.44 93 ALA A CA 1
ATOM 673 C C . ALA A 1 93 ? 0.745 6.486 14.710 1.00 86.44 93 ALA A C 1
ATOM 675 O O . ALA A 1 93 ? 1.614 7.291 15.049 1.00 86.44 93 ALA A O 1
ATOM 676 N N . GLY A 1 94 ? -0.506 6.845 14.431 1.00 78.81 94 GLY A N 1
ATOM 677 C CA . GLY A 1 94 ? -0.992 8.213 14.560 1.00 78.81 94 GLY A CA 1
ATOM 678 C C . GLY A 1 94 ? -0.960 8.740 15.982 1.00 78.81 94 GLY A C 1
AT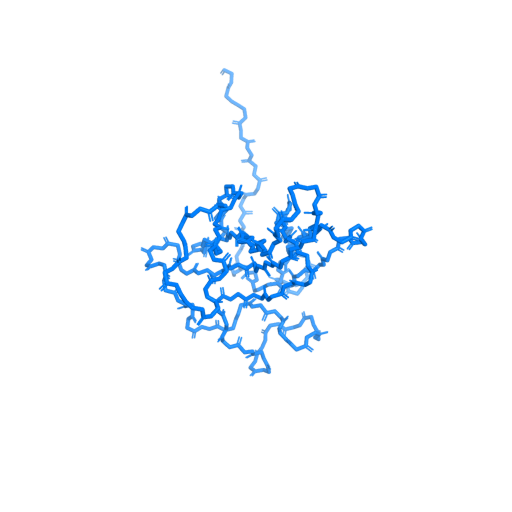OM 679 O O . GLY A 1 94 ? -1.298 8.030 16.932 1.00 78.81 94 GLY A O 1
ATOM 680 N N . THR A 1 95 ? -0.646 10.025 16.120 1.00 67.50 95 THR A N 1
ATOM 681 C CA . THR A 1 95 ? -0.844 10.787 17.356 1.00 67.50 95 THR A CA 1
ATOM 682 C C . THR A 1 95 ? -1.804 11.939 17.067 1.00 67.50 95 THR A C 1
ATOM 684 O O . THR A 1 95 ? -1.441 12.862 16.343 1.00 67.50 95 THR A O 1
ATOM 687 N N . GLY A 1 96 ? -3.022 11.899 17.614 1.00 74.56 96 GLY A N 1
ATOM 688 C CA . GLY A 1 96 ? -4.033 12.949 17.423 1.00 74.56 96 GLY A CA 1
ATOM 689 C C . GLY A 1 96 ? -5.276 12.459 16.680 1.00 74.56 96 GLY A C 1
ATOM 690 O O . GLY A 1 96 ? -6.232 12.040 17.326 1.00 74.56 96 GLY A O 1
ATOM 691 N N . ASP A 1 97 ? -5.254 12.508 15.345 1.00 78.88 97 ASP A N 1
ATOM 692 C CA . ASP A 1 97 ? -6.375 12.117 14.463 1.00 78.88 97 ASP A CA 1
ATOM 693 C C . ASP A 1 97 ? -6.685 10.608 14.482 1.00 78.88 97 ASP A C 1
ATOM 695 O O . ASP A 1 97 ? -7.741 10.171 14.026 1.00 78.88 97 ASP A O 1
ATOM 699 N N . GLY A 1 98 ? -5.776 9.814 15.051 1.00 84.69 98 GLY A N 1
ATOM 700 C CA . GLY A 1 98 ? -5.893 8.366 15.153 1.00 84.69 98 GLY A CA 1
ATOM 701 C C . GLY A 1 98 ? -5.636 7.638 13.834 1.00 84.69 98 GLY A C 1
ATOM 702 O O . GLY A 1 98 ? -5.789 6.417 13.808 1.00 84.69 98 GLY A O 1
ATOM 703 N N . ASN A 1 99 ? -5.235 8.344 12.772 1.00 91.06 99 ASN A N 1
ATOM 704 C CA . ASN A 1 99 ? -4.846 7.759 11.493 1.00 91.06 99 ASN A CA 1
ATOM 705 C C . ASN A 1 99 ? -3.373 7.359 11.529 1.00 91.06 99 ASN A C 1
ATOM 707 O O . ASN A 1 99 ? -2.544 8.051 12.106 1.00 91.06 99 ASN A O 1
ATOM 711 N N . GLU A 1 100 ? -3.025 6.236 10.918 1.00 92.25 100 GLU A N 1
ATOM 712 C CA . GLU A 1 100 ? -1.624 5.831 10.798 1.00 92.25 100 GLU A CA 1
ATOM 713 C C . GLU A 1 100 ? -1.031 6.344 9.497 1.00 92.25 100 GLU A C 1
ATOM 715 O O . GLU A 1 100 ? -1.748 6.726 8.575 1.00 92.25 100 GLU A O 1
ATOM 720 N N . VAL A 1 101 ? 0.296 6.356 9.429 1.00 93.38 101 VAL A N 1
ATOM 721 C CA . VAL A 1 101 ? 1.016 6.756 8.224 1.00 93.38 101 VAL A CA 1
ATOM 722 C C . VAL A 1 101 ? 1.967 5.641 7.829 1.00 93.38 101 VAL A C 1
ATOM 724 O O . VAL A 1 101 ? 2.885 5.291 8.578 1.00 93.38 101 VAL A O 1
ATOM 727 N N . LYS A 1 102 ? 1.769 5.093 6.632 1.00 94.19 102 LYS A N 1
ATOM 728 C CA . LYS A 1 102 ? 2.744 4.222 5.984 1.00 94.19 102 LYS A CA 1
ATOM 729 C C . LYS A 1 102 ? 3.807 5.094 5.330 1.00 94.19 102 LYS A C 1
ATOM 731 O O . LYS A 1 102 ? 3.494 5.934 4.492 1.00 94.19 102 LYS A O 1
ATOM 736 N N . ILE A 1 103 ? 5.066 4.870 5.687 1.00 95.62 103 ILE A N 1
ATOM 737 C CA . ILE A 1 103 ? 6.201 5.471 4.988 1.00 95.62 103 ILE A CA 1
ATOM 738 C C . ILE A 1 103 ? 6.539 4.571 3.804 1.00 95.62 103 ILE A C 1
ATOM 740 O O . ILE A 1 103 ? 7.015 3.444 3.989 1.00 95.62 103 ILE A O 1
ATOM 744 N N . VAL A 1 104 ? 6.262 5.055 2.598 1.00 95.75 104 VAL A N 1
ATOM 745 C CA . VAL A 1 104 ? 6.441 4.323 1.345 1.00 95.75 104 VAL A CA 1
ATOM 746 C C . VAL A 1 104 ? 7.641 4.897 0.604 1.00 95.75 104 VAL A C 1
ATOM 748 O O . VAL A 1 104 ? 7.588 5.988 0.043 1.00 95.75 104 VAL A O 1
ATOM 751 N N . ASN A 1 105 ? 8.732 4.137 0.576 1.00 94.62 105 ASN A N 1
ATOM 752 C CA . ASN A 1 105 ? 9.832 4.418 -0.342 1.00 94.62 105 ASN A CA 1
ATOM 753 C C . ASN A 1 105 ? 9.472 3.866 -1.722 1.00 94.62 105 ASN A C 1
ATOM 755 O O . ASN A 1 105 ? 8.739 2.881 -1.817 1.00 94.62 105 ASN A O 1
ATOM 759 N N . ASN A 1 106 ? 9.993 4.455 -2.793 1.00 91.88 106 ASN A N 1
ATOM 760 C CA . ASN A 1 106 ? 9.800 3.918 -4.136 1.00 91.88 106 ASN A CA 1
ATOM 761 C C . ASN A 1 106 ? 11.093 3.970 -4.961 1.00 91.88 106 ASN A C 1
ATOM 763 O O . ASN A 1 106 ? 12.085 4.589 -4.577 1.00 91.88 106 ASN A O 1
ATOM 767 N N . SER A 1 107 ? 11.081 3.303 -6.112 1.00 90.56 107 SER A N 1
ATOM 768 C CA . SER A 1 107 ? 12.244 3.223 -6.997 1.00 90.56 107 SER A CA 1
ATOM 769 C C . SER A 1 107 ? 12.460 4.446 -7.903 1.00 90.56 107 SER A C 1
ATOM 771 O O . SER A 1 107 ? 13.318 4.380 -8.779 1.00 90.56 107 SER A O 1
ATOM 773 N N . THR A 1 108 ? 11.709 5.546 -7.754 1.00 90.38 108 THR A N 1
ATOM 774 C CA . THR A 1 108 ? 11.909 6.748 -8.593 1.00 90.38 108 THR A CA 1
ATOM 775 C C . THR A 1 108 ? 13.043 7.640 -8.097 1.00 90.38 108 THR A C 1
ATOM 777 O O . THR A 1 108 ? 13.484 8.522 -8.830 1.00 90.38 108 THR A O 1
ATOM 780 N N . GLY A 1 109 ? 13.531 7.407 -6.873 1.00 85.19 109 GLY A N 1
ATOM 781 C CA . GLY A 1 109 ? 14.575 8.220 -6.245 1.00 85.19 109 GLY A CA 1
ATOM 782 C C . GLY A 1 109 ? 14.076 9.549 -5.670 1.00 85.19 109 GLY A C 1
ATOM 783 O O . GLY A 1 109 ? 14.900 10.389 -5.319 1.00 85.19 109 GLY A O 1
ATOM 784 N N . GLY A 1 110 ? 12.756 9.750 -5.593 1.00 89.38 110 GLY A N 1
ATOM 785 C CA . GLY A 1 110 ? 12.150 10.889 -4.904 1.00 89.38 110 GLY A CA 1
ATOM 786 C C . GLY A 1 110 ? 12.077 10.714 -3.385 1.00 89.38 110 GLY A C 1
ATOM 787 O O . GLY A 1 110 ? 12.493 9.691 -2.835 1.00 89.38 110 GLY A O 1
ATOM 788 N N . ASP A 1 111 ? 11.512 11.721 -2.718 1.00 94.12 111 ASP A N 1
ATOM 789 C CA . ASP A 1 111 ? 11.249 11.669 -1.280 1.00 94.12 111 ASP A CA 1
ATOM 790 C C . ASP A 1 111 ? 10.240 10.554 -0.929 1.00 94.12 111 ASP A C 1
ATOM 792 O O . ASP A 1 111 ? 9.361 10.240 -1.743 1.00 94.12 111 ASP A O 1
ATOM 796 N N . PRO A 1 112 ? 10.331 9.955 0.276 1.00 93.94 112 PRO A N 1
ATOM 797 C CA . PRO A 1 112 ? 9.368 8.958 0.729 1.00 93.94 112 PRO A CA 1
ATOM 798 C C . PRO A 1 112 ? 7.953 9.540 0.813 1.00 93.94 112 PRO A C 1
ATOM 800 O O . PRO A 1 112 ? 7.754 10.648 1.311 1.00 93.94 112 PRO A O 1
ATOM 803 N N . ASP A 1 113 ? 6.966 8.755 0.394 1.00 94.38 113 ASP A N 1
ATOM 804 C CA . ASP A 1 113 ? 5.555 9.114 0.492 1.00 94.38 113 ASP A CA 1
ATOM 805 C C . ASP A 1 113 ? 4.979 8.740 1.869 1.00 94.38 113 ASP A C 1
ATOM 807 O O . ASP A 1 113 ? 5.348 7.726 2.471 1.00 94.38 113 ASP A O 1
ATOM 811 N N . GLY A 1 114 ? 4.074 9.576 2.373 1.00 94.44 114 GLY A N 1
ATOM 812 C CA . GLY A 1 114 ? 3.371 9.389 3.637 1.00 94.44 114 GLY A CA 1
ATOM 813 C C . GLY A 1 114 ? 1.924 8.993 3.385 1.00 94.44 114 GLY A C 1
ATOM 814 O O . GLY A 1 114 ? 1.032 9.834 3.482 1.00 94.44 114 GLY A O 1
ATOM 815 N N . LEU A 1 115 ? 1.691 7.714 3.094 1.00 95.00 115 LEU A N 1
ATOM 816 C CA . LEU A 1 115 ? 0.359 7.197 2.803 1.00 95.00 115 LEU A CA 1
ATOM 817 C C . LEU A 1 115 ? -0.456 7.068 4.095 1.00 95.00 115 LEU A C 1
ATOM 819 O O . LEU A 1 115 ? -0.184 6.206 4.935 1.00 95.00 115 LEU A O 1
ATOM 823 N N . VAL A 1 116 ? -1.454 7.936 4.250 1.00 95.19 116 VAL A N 1
ATOM 824 C CA . VAL A 1 116 ? -2.342 7.953 5.417 1.00 95.19 116 VAL A CA 1
ATOM 825 C C . VAL A 1 116 ? -3.330 6.793 5.331 1.00 95.19 116 VAL A C 1
ATOM 827 O O . VAL A 1 116 ? -3.945 6.544 4.292 1.00 95.19 116 VAL A O 1
ATOM 830 N N . GLU A 1 117 ? -3.494 6.086 6.444 1.00 94.06 117 GLU A N 1
ATOM 831 C CA . GLU A 1 117 ? -4.426 4.976 6.575 1.00 94.06 117 GLU A CA 1
ATOM 832 C C . GLU A 1 117 ? -5.270 5.077 7.850 1.00 94.06 117 GLU A C 1
ATOM 834 O O . GLU A 1 117 ? -4.897 5.702 8.847 1.00 94.06 117 GLU A O 1
ATOM 839 N N . LYS A 1 118 ? -6.402 4.376 7.864 1.00 93.06 118 LYS A N 1
ATOM 840 C CA . LYS A 1 118 ? -7.264 4.300 9.036 1.00 93.06 118 LYS A CA 1
ATOM 841 C C . LYS A 1 118 ? -6.545 3.546 10.143 1.00 93.06 118 LYS A C 1
ATOM 843 O O . LYS A 1 118 ? -6.292 2.339 10.028 1.00 93.06 118 LYS A O 1
ATOM 848 N N . GLY A 1 119 ? -6.271 4.238 11.241 1.00 89.38 119 GLY A N 1
ATOM 849 C CA . GLY A 1 119 ? -5.677 3.612 12.408 1.00 89.38 119 GLY A CA 1
ATOM 850 C C . GLY A 1 119 ? -6.678 2.833 13.248 1.00 89.38 119 GLY A C 1
ATOM 851 O O . GLY A 1 119 ? -7.755 2.431 12.805 1.00 89.38 119 GLY A O 1
ATOM 852 N N . GLY A 1 120 ? -6.264 2.530 14.474 1.00 78.00 120 GLY A N 1
ATOM 853 C CA . GLY A 1 120 ? -6.981 1.621 15.362 1.00 78.00 120 GLY A CA 1
ATOM 854 C C . GLY A 1 120 ? -7.785 2.372 16.398 1.00 78.00 120 GLY A C 1
ATOM 855 O O . GLY A 1 120 ? -7.323 3.354 16.968 1.00 78.00 120 GLY A O 1
ATOM 856 N N . SER A 1 121 ? -8.964 1.850 16.709 1.00 66.50 121 SER A N 1
ATOM 857 C CA . SER A 1 121 ? -9.722 2.271 17.880 1.00 66.50 121 SER A CA 1
ATOM 858 C C . SER A 1 121 ? -9.155 1.559 19.116 1.00 66.50 121 SER A C 1
ATOM 860 O O . SER A 1 121 ? -9.457 0.392 19.352 1.00 66.50 121 SER A O 1
ATOM 862 N N . GLY A 1 122 ? -8.300 2.236 19.888 1.00 61.59 122 GLY A N 1
ATOM 863 C CA . GLY A 1 122 ? -7.801 1.750 21.182 1.00 61.59 122 GLY A CA 1
ATOM 864 C C . GLY A 1 122 ? -6.279 1.812 21.354 1.00 61.59 122 GLY A C 1
ATOM 865 O O . GLY A 1 122 ? -5.520 1.726 20.393 1.00 61.59 122 GLY A O 1
ATOM 866 N N . SER A 1 123 ? -5.832 1.949 22.606 1.00 57.47 123 SER A N 1
ATOM 867 C CA . SER A 1 123 ? -4.411 1.907 22.975 1.00 57.47 123 SER A CA 1
ATOM 868 C C . SER A 1 123 ? -3.843 0.509 22.718 1.00 57.47 123 SER A C 1
ATOM 870 O O . SER A 1 123 ? -4.282 -0.467 23.329 1.00 57.47 123 SER A O 1
ATOM 872 N N . GLN A 1 124 ? -2.873 0.398 21.810 1.00 58.38 124 GLN A N 1
ATOM 873 C CA . GLN A 1 124 ? -2.133 -0.839 21.570 1.00 58.38 124 GLN A CA 1
ATOM 874 C C . GLN A 1 124 ? -0.737 -0.717 22.178 1.00 58.38 124 GLN A C 1
ATOM 876 O O . GLN A 1 124 ? -0.062 0.301 22.037 1.00 58.38 124 GLN A O 1
ATOM 881 N N . ARG A 1 125 ? -0.301 -1.760 22.887 1.00 56.03 125 ARG A N 1
ATOM 882 C CA . ARG A 1 125 ? 1.021 -1.794 23.517 1.00 56.03 125 ARG A CA 1
ATOM 883 C C . ARG A 1 125 ? 2.092 -1.973 22.444 1.00 56.03 125 ARG A C 1
ATOM 885 O O . ARG A 1 125 ? 2.192 -3.047 21.861 1.00 56.03 125 ARG A O 1
ATOM 892 N N . ILE A 1 126 ? 2.927 -0.960 22.245 1.00 60.12 126 ILE A N 1
ATOM 893 C CA . ILE A 1 126 ? 4.173 -1.079 21.483 1.00 60.12 126 ILE A CA 1
ATOM 894 C C . ILE A 1 126 ? 5.295 -1.298 22.495 1.00 60.12 126 ILE A C 1
ATOM 896 O O . ILE A 1 126 ? 5.903 -0.351 22.980 1.00 60.12 126 ILE A O 1
ATOM 900 N N . MET A 1 127 ? 5.539 -2.547 22.881 1.00 57.12 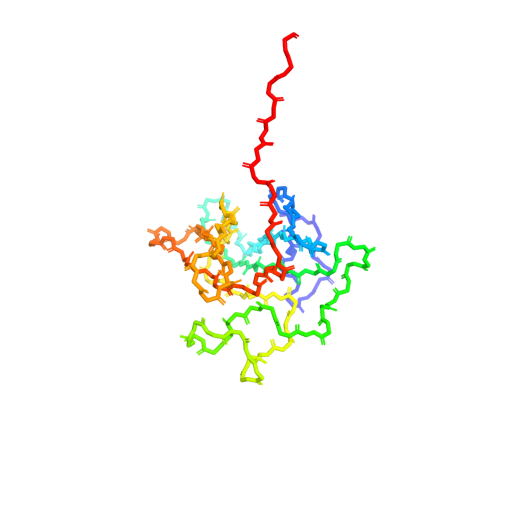127 MET A N 1
ATOM 901 C CA . MET A 1 127 ? 6.778 -2.888 23.581 1.00 57.12 127 MET A CA 1
ATOM 902 C C . MET A 1 127 ? 7.129 -4.355 23.366 1.00 57.12 127 MET A C 1
ATOM 904 O O . MET A 1 127 ? 6.370 -5.255 23.723 1.00 57.12 127 MET A O 1
ATOM 908 N N . TRP A 1 128 ? 8.311 -4.574 22.789 1.00 62.16 128 TRP A N 1
ATOM 909 C CA . TRP A 1 128 ? 9.020 -5.841 22.878 1.00 62.16 128 TRP A CA 1
ATOM 910 C C . TRP A 1 128 ? 9.579 -5.959 24.304 1.00 62.16 128 TRP A C 1
ATOM 912 O O . TRP A 1 128 ? 10.110 -4.994 24.854 1.00 62.16 128 TRP A O 1
ATOM 922 N N . ARG A 1 129 ? 9.430 -7.128 24.932 1.00 52.88 129 ARG A N 1
ATOM 923 C CA . ARG A 1 129 ? 10.093 -7.448 26.202 1.00 5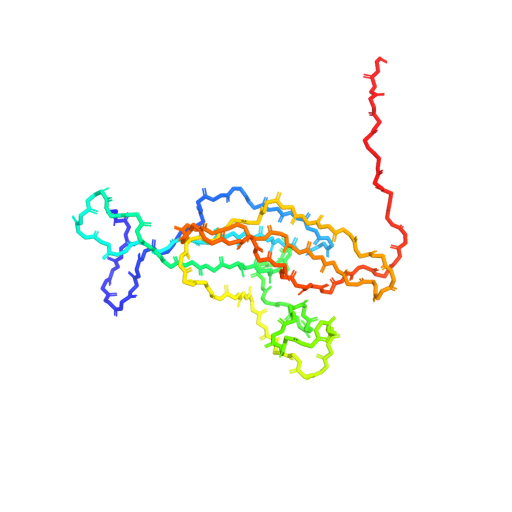2.88 129 ARG A CA 1
ATOM 924 C C . ARG A 1 129 ? 11.243 -8.399 25.900 1.00 52.88 129 ARG A C 1
ATOM 926 O O . ARG A 1 129 ? 10.992 -9.522 25.474 1.00 52.88 129 ARG A O 1
ATOM 933 N N . GLN A 1 130 ? 12.479 -7.969 26.147 1.00 68.19 130 GLN A N 1
ATOM 934 C CA . GLN A 1 130 ? 13.621 -8.881 26.182 1.00 68.19 130 GLN A CA 1
ATOM 935 C C . GLN A 1 130 ? 13.425 -9.874 27.328 1.00 68.19 130 GLN A C 1
ATOM 937 O O . GLN A 1 130 ? 13.162 -9.470 28.462 1.00 68.19 130 GLN A O 1
ATOM 942 N N . ILE A 1 131 ? 13.542 -11.163 27.033 1.00 49.34 131 ILE A N 1
ATOM 943 C CA . ILE A 1 131 ? 13.609 -12.212 28.045 1.00 49.34 131 ILE A CA 1
ATOM 944 C C . ILE A 1 131 ? 15.086 -12.610 28.117 1.00 49.34 131 ILE A C 1
ATOM 946 O O . ILE A 1 131 ? 15.650 -13.004 27.095 1.00 49.34 131 ILE A O 1
ATOM 950 N N . GLN A 1 132 ? 15.714 -12.405 29.276 1.00 64.81 132 GLN A N 1
ATOM 951 C CA . GLN A 1 132 ? 16.995 -13.024 29.632 1.00 64.81 132 GLN A CA 1
ATOM 952 C C . GLN A 1 132 ? 16.725 -14.253 30.488 1.00 64.81 132 GLN A C 1
ATOM 954 O O . GLN A 1 132 ? 15.766 -14.189 31.293 1.00 64.81 132 GLN A O 1
#

Radius of gyration: 16.47 Å; chains: 1; bounding box: 36×32×53 Å

Foldseek 3Di:
DDDDPDPDPQVKDFPDDWDDDPQKIWTKIWRDNDPDPPDLWTKIKIFIARNVPRHQDPAFWWDPVPPLAGDPVGDRDRIDMDRFGKDQPDWAADDDNRWIWGFIDGSPPDHTDTITTHHDDDDDDPDDDDDD